Protein AF-A0A846U835-F1 (afdb_monomer_lite)

Radius of gyration: 24.05 Å; chains: 1; bounding box: 37×96×43 Å

Structure (mmCIF, N/CA/C/O backbone):
data_AF-A0A846U835-F1
#
_entry.id   AF-A0A846U835-F1
#
loop_
_atom_site.group_PDB
_atom_site.id
_atom_site.type_symbol
_atom_site.label_atom_id
_atom_site.label_alt_id
_atom_site.label_comp_id
_atom_site.label_asym_id
_atom_site.label_entity_id
_atom_site.label_seq_id
_atom_site.pdbx_PDB_ins_code
_atom_site.Cartn_x
_atom_site.Cartn_y
_atom_site.Cartn_z
_atom_site.occupancy
_atom_site.B_iso_or_equiv
_atom_site.auth_seq_id
_atom_site.auth_comp_id
_atom_site.auth_asym_id
_atom_site.auth_atom_id
_atom_site.pdbx_PDB_model_num
ATOM 1 N N . MET A 1 1 ? 1.117 -81.702 12.973 1.00 43.59 1 MET A N 1
ATOM 2 C CA . MET A 1 1 ? 2.143 -81.018 12.160 1.00 43.59 1 MET A CA 1
ATOM 3 C C . MET A 1 1 ? 1.480 -79.841 11.452 1.00 43.59 1 MET A C 1
ATOM 5 O O . MET A 1 1 ? 0.833 -80.068 10.439 1.00 43.59 1 MET A O 1
ATOM 9 N N . PRO A 1 2 ? 1.512 -78.627 12.024 1.00 39.53 2 PRO A N 1
ATOM 10 C CA . PRO A 1 2 ? 0.993 -77.425 11.380 1.00 39.53 2 PRO A CA 1
ATOM 11 C C . PRO A 1 2 ? 2.133 -76.551 10.831 1.00 39.53 2 PRO A C 1
ATOM 13 O O . PRO A 1 2 ? 3.093 -76.255 11.539 1.00 39.53 2 PRO A O 1
ATOM 16 N N . HIS A 1 3 ? 2.007 -76.140 9.569 1.00 44.06 3 HIS A N 1
ATOM 17 C CA . HIS A 1 3 ? 2.859 -75.139 8.932 1.00 44.06 3 HIS A CA 1
ATOM 18 C C . HIS A 1 3 ? 2.292 -73.740 9.199 1.00 44.06 3 HIS A C 1
ATOM 20 O O . HIS A 1 3 ? 1.228 -73.388 8.696 1.00 44.06 3 HIS A O 1
ATOM 26 N N . THR A 1 4 ? 3.014 -72.936 9.972 1.00 48.88 4 THR A N 1
ATOM 27 C CA . THR A 1 4 ? 2.796 -71.492 10.127 1.00 48.88 4 THR A CA 1
ATOM 28 C C . THR A 1 4 ? 4.029 -70.780 9.598 1.00 48.88 4 THR A C 1
ATOM 30 O O . THR A 1 4 ? 5.098 -70.863 10.202 1.00 48.88 4 THR A O 1
ATOM 33 N N . THR A 1 5 ? 3.929 -70.088 8.460 1.00 51.56 5 THR A N 1
ATOM 34 C CA . THR A 1 5 ? 5.024 -69.218 8.004 1.00 51.56 5 THR A CA 1
ATOM 35 C C . THR A 1 5 ? 4.508 -68.055 7.150 1.00 51.56 5 THR A C 1
ATOM 37 O O . THR A 1 5 ? 4.042 -68.229 6.030 1.00 51.56 5 THR A O 1
ATOM 40 N N . THR A 1 6 ? 4.631 -66.864 7.749 1.00 50.88 6 THR A N 1
ATOM 41 C CA . THR A 1 6 ? 5.014 -65.569 7.150 1.00 50.88 6 THR A CA 1
ATOM 42 C C . THR A 1 6 ? 4.110 -64.912 6.105 1.00 50.88 6 THR A C 1
ATOM 44 O O . THR A 1 6 ? 4.299 -65.083 4.906 1.00 50.88 6 THR A O 1
ATOM 47 N N . LEU A 1 7 ? 3.252 -63.996 6.570 1.00 52.94 7 LEU A N 1
ATOM 48 C CA . LEU A 1 7 ? 2.637 -62.954 5.740 1.00 52.94 7 LEU A CA 1
ATOM 49 C C . LEU A 1 7 ? 2.687 -61.578 6.441 1.00 52.94 7 LEU A C 1
ATOM 51 O O . LEU A 1 7 ? 1.666 -60.939 6.630 1.00 52.94 7 LEU A O 1
ATOM 55 N N . ASN A 1 8 ? 3.869 -61.133 6.883 1.00 51.22 8 ASN A N 1
ATOM 56 C CA . ASN A 1 8 ? 4.047 -59.858 7.605 1.00 51.22 8 ASN A CA 1
ATOM 57 C C . ASN A 1 8 ? 5.248 -59.056 7.066 1.00 51.22 8 ASN A C 1
ATOM 59 O O . ASN A 1 8 ? 6.192 -58.778 7.799 1.00 51.22 8 ASN A O 1
ATOM 63 N N . ALA A 1 9 ? 5.256 -58.705 5.776 1.00 51.41 9 ALA A N 1
ATOM 64 C CA . ALA A 1 9 ? 6.361 -57.918 5.207 1.00 51.41 9 ALA A CA 1
ATOM 65 C C . ALA A 1 9 ? 5.964 -56.967 4.060 1.00 51.41 9 ALA A C 1
ATOM 67 O O . ALA A 1 9 ? 6.754 -56.758 3.148 1.00 51.41 9 ALA A O 1
ATOM 68 N N . LEU A 1 10 ? 4.755 -56.389 4.066 1.00 50.88 10 LEU A N 1
ATOM 69 C CA . LEU A 1 10 ? 4.295 -55.525 2.957 1.00 50.88 10 LEU A CA 1
ATOM 70 C C . LEU A 1 10 ? 3.502 -54.274 3.384 1.00 50.88 10 LEU A C 1
ATOM 72 O O . LEU A 1 10 ? 2.761 -53.711 2.587 1.00 50.88 10 LEU A O 1
ATOM 76 N N . LEU A 1 11 ? 3.666 -53.806 4.627 1.00 50.38 11 LEU A N 1
ATOM 77 C CA . LEU A 1 11 ? 2.899 -52.673 5.177 1.00 50.38 11 LEU A CA 1
ATOM 78 C C . LEU A 1 11 ? 3.767 -51.575 5.822 1.00 50.38 11 LEU A C 1
ATOM 80 O O . LEU A 1 11 ? 3.335 -50.913 6.758 1.00 50.38 11 LEU A O 1
ATOM 84 N N . ALA A 1 12 ? 4.996 -51.367 5.336 1.00 51.88 12 ALA A N 1
ATOM 85 C CA . ALA A 1 12 ? 5.923 -50.384 5.918 1.00 51.88 12 ALA A CA 1
ATOM 86 C C . ALA A 1 12 ? 6.506 -49.355 4.925 1.00 51.88 12 ALA A C 1
ATOM 88 O O . ALA A 1 12 ? 7.413 -48.616 5.290 1.00 51.88 12 ALA A O 1
ATOM 89 N N . THR A 1 13 ? 6.006 -49.268 3.687 1.00 52.91 13 THR A N 1
ATOM 90 C CA . THR A 1 13 ? 6.579 -48.379 2.648 1.00 52.91 13 THR A CA 1
ATOM 91 C C . THR A 1 13 ? 5.626 -47.315 2.090 1.00 52.91 13 THR A C 1
ATOM 93 O O . THR A 1 13 ? 6.017 -46.565 1.203 1.00 52.91 13 THR A O 1
ATOM 96 N N . LEU A 1 14 ? 4.405 -47.174 2.622 1.00 51.91 14 LEU A N 1
ATOM 97 C CA . LEU A 1 14 ? 3.397 -46.233 2.095 1.00 51.91 14 LEU A CA 1
ATOM 98 C C . LEU A 1 14 ? 3.199 -44.937 2.907 1.00 51.91 14 LEU A C 1
ATOM 100 O O . LEU A 1 14 ? 2.365 -44.121 2.530 1.00 51.91 14 LEU A O 1
ATOM 104 N N . LEU A 1 15 ? 3.977 -44.690 3.970 1.00 51.09 15 LEU A N 1
ATOM 105 C CA . LEU A 1 15 ? 3.872 -43.455 4.774 1.00 51.09 15 LEU A CA 1
ATOM 106 C C . LEU A 1 15 ? 4.861 -42.334 4.391 1.00 51.09 15 LEU A C 1
ATOM 108 O O . LEU A 1 15 ? 4.952 -41.334 5.095 1.00 51.09 15 LEU A O 1
ATOM 112 N N . ALA A 1 16 ? 5.560 -42.442 3.259 1.00 54.19 16 ALA A N 1
ATOM 113 C CA . ALA A 1 16 ? 6.413 -41.364 2.739 1.00 54.19 16 ALA A CA 1
ATOM 114 C C . ALA A 1 16 ? 5.682 -40.439 1.740 1.00 54.19 16 ALA A C 1
ATOM 116 O O . ALA A 1 16 ? 6.316 -39.793 0.906 1.00 54.19 16 ALA A O 1
ATOM 117 N N . ALA A 1 17 ? 4.348 -40.369 1.806 1.00 52.19 17 ALA A N 1
ATOM 118 C CA . ALA A 1 17 ? 3.554 -39.435 1.016 1.00 52.19 17 ALA A CA 1
ATOM 119 C C . ALA A 1 17 ? 3.711 -38.006 1.568 1.00 52.19 17 ALA A C 1
ATOM 121 O O . ALA A 1 17 ? 2.906 -37.520 2.355 1.00 52.19 17 ALA A O 1
ATOM 122 N N . SER A 1 18 ? 4.793 -37.355 1.136 1.00 51.88 18 SER A N 1
ATOM 123 C CA . SER A 1 18 ? 4.843 -35.929 0.801 1.00 51.88 18 SER A CA 1
ATOM 124 C C . SER A 1 18 ? 4.156 -34.979 1.787 1.00 51.88 18 SER A C 1
ATOM 126 O O . SER A 1 18 ? 3.131 -34.370 1.479 1.00 51.88 18 SER A O 1
ATOM 128 N N . ALA A 1 19 ? 4.812 -34.729 2.921 1.00 50.16 19 ALA A N 1
ATOM 129 C CA . ALA A 1 19 ? 4.745 -33.419 3.556 1.00 50.16 19 ALA A CA 1
ATOM 130 C C . ALA A 1 19 ? 5.484 -32.416 2.653 1.00 50.16 19 ALA A C 1
ATOM 132 O O . ALA A 1 19 ? 6.615 -32.018 2.923 1.00 50.16 19 ALA A O 1
ATOM 133 N N . ALA A 1 20 ? 4.864 -32.047 1.530 1.00 51.66 20 ALA A N 1
ATOM 134 C CA . ALA A 1 20 ? 5.220 -30.819 0.847 1.00 51.66 20 ALA A CA 1
ATOM 135 C C . ALA A 1 20 ? 4.809 -29.696 1.798 1.00 51.66 20 ALA A C 1
ATOM 137 O O . ALA A 1 20 ? 3.647 -29.296 1.849 1.00 51.66 20 ALA A O 1
ATOM 138 N N . THR A 1 21 ? 5.754 -29.227 2.609 1.00 45.00 21 THR A N 1
ATOM 139 C CA . THR A 1 21 ? 5.686 -27.889 3.174 1.00 45.00 21 THR A CA 1
ATOM 140 C C . THR A 1 21 ? 5.511 -26.961 1.984 1.00 45.00 21 THR A C 1
ATOM 142 O O . THR A 1 21 ? 6.467 -26.664 1.271 1.00 45.00 21 THR A O 1
ATOM 145 N N . ALA A 1 22 ? 4.265 -26.566 1.712 1.00 49.06 22 ALA A N 1
ATOM 146 C CA . ALA A 1 22 ? 3.980 -25.430 0.865 1.00 49.06 22 ALA A CA 1
ATOM 147 C C . ALA A 1 22 ? 4.725 -24.272 1.520 1.00 49.06 22 ALA A C 1
ATOM 149 O O . ALA A 1 22 ? 4.278 -23.735 2.534 1.00 49.06 22 ALA A O 1
ATOM 150 N N . ALA A 1 23 ? 5.933 -23.989 1.027 1.00 50.91 23 ALA A N 1
ATOM 151 C CA . ALA A 1 23 ? 6.688 -22.831 1.444 1.00 50.91 23 ALA A CA 1
ATOM 152 C C . ALA A 1 23 ? 5.732 -21.663 1.242 1.00 50.91 23 ALA A C 1
ATOM 154 O O . ALA A 1 23 ? 5.289 -21.424 0.117 1.00 50.91 23 ALA A O 1
ATOM 155 N N . ALA A 1 24 ? 5.312 -21.039 2.345 1.00 57.72 24 ALA A N 1
ATOM 156 C CA . ALA A 1 24 ? 4.434 -19.889 2.281 1.00 57.72 24 ALA A CA 1
ATOM 157 C C . ALA A 1 24 ? 5.102 -18.908 1.321 1.00 57.72 24 ALA A C 1
ATOM 159 O O . ALA A 1 24 ? 6.236 -18.490 1.567 1.00 57.72 24 ALA A O 1
ATOM 160 N N . ALA A 1 25 ? 4.453 -18.656 0.181 1.00 66.81 25 ALA A N 1
ATOM 161 C CA . ALA A 1 25 ? 5.027 -17.819 -0.854 1.00 66.81 25 ALA A CA 1
ATOM 162 C C . ALA A 1 25 ? 5.424 -16.490 -0.209 1.00 66.81 25 ALA A C 1
ATOM 164 O O . ALA A 1 25 ? 4.628 -15.891 0.521 1.00 66.81 25 ALA A O 1
ATOM 165 N N . THR A 1 26 ? 6.674 -16.074 -0.413 1.00 80.94 26 THR A N 1
ATOM 166 C CA . THR A 1 26 ? 7.135 -14.781 0.083 1.00 80.94 26 THR A CA 1
ATOM 167 C C . THR A 1 26 ? 6.215 -13.706 -0.488 1.00 80.94 26 THR A C 1
ATOM 169 O O . THR A 1 26 ? 6.003 -13.706 -1.703 1.00 80.94 26 THR A O 1
ATOM 172 N N . PRO A 1 27 ? 5.653 -12.819 0.351 1.00 89.19 27 PRO A N 1
ATOM 173 C CA . PRO A 1 27 ? 4.803 -11.760 -0.152 1.00 89.19 27 PRO A CA 1
ATOM 174 C C . PRO A 1 27 ? 5.525 -10.880 -1.166 1.00 89.19 27 PRO A C 1
ATOM 176 O O . PRO A 1 27 ? 6.698 -10.544 -0.981 1.00 89.19 27 PRO A O 1
ATOM 179 N N . THR A 1 28 ? 4.806 -10.462 -2.196 1.00 93.25 28 THR A N 1
ATOM 180 C CA . THR A 1 28 ? 5.262 -9.487 -3.170 1.00 93.25 28 THR A CA 1
ATOM 181 C C . THR A 1 28 ? 5.481 -8.131 -2.496 1.00 93.25 28 THR A C 1
ATOM 183 O O . THR A 1 28 ? 4.823 -7.751 -1.509 1.00 93.25 28 THR A O 1
ATOM 186 N N . ALA A 1 29 ? 6.442 -7.373 -3.020 1.00 95.00 29 ALA A N 1
ATOM 187 C CA . ALA A 1 29 ? 6.728 -6.026 -2.556 1.00 95.00 29 ALA A CA 1
ATOM 188 C C . ALA A 1 29 ? 5.528 -5.104 -2.806 1.00 95.00 29 ALA A C 1
ATOM 190 O O . ALA A 1 29 ? 5.219 -4.267 -1.954 1.00 95.00 29 ALA A O 1
ATOM 191 N N . SER A 1 30 ? 4.810 -5.292 -3.917 1.00 94.88 30 SER A N 1
ATOM 192 C CA . SER A 1 30 ? 3.573 -4.569 -4.221 1.00 94.88 30 SER A CA 1
ATOM 193 C C . SER A 1 30 ? 2.475 -4.824 -3.188 1.00 94.88 30 SER A C 1
ATOM 195 O O . SER A 1 30 ? 1.961 -3.863 -2.616 1.00 94.88 30 SER A O 1
ATOM 197 N N . ALA A 1 31 ? 2.159 -6.082 -2.858 1.00 95.69 31 ALA A N 1
ATOM 198 C CA . ALA A 1 31 ? 1.146 -6.388 -1.846 1.00 95.69 31 ALA A CA 1
ATOM 199 C C . ALA A 1 31 ? 1.531 -5.819 -0.471 1.00 95.69 31 ALA A C 1
ATOM 201 O O . ALA A 1 31 ? 0.694 -5.258 0.240 1.00 95.69 31 ALA A O 1
ATOM 202 N N . THR A 1 32 ? 2.817 -5.894 -0.119 1.00 95.94 32 THR A N 1
ATOM 203 C CA . THR A 1 32 ? 3.350 -5.316 1.121 1.00 95.94 32 THR A CA 1
ATOM 204 C C . THR A 1 32 ? 3.223 -3.792 1.155 1.00 95.94 32 THR A C 1
ATOM 206 O O . THR A 1 32 ? 2.822 -3.231 2.178 1.00 95.94 32 THR A O 1
ATOM 209 N N . LEU A 1 33 ? 3.541 -3.110 0.052 1.00 95.12 33 LEU A N 1
ATOM 210 C CA . LEU A 1 33 ? 3.392 -1.662 -0.084 1.00 95.12 33 LEU A CA 1
ATOM 211 C C . LEU A 1 33 ? 1.927 -1.241 0.083 1.00 95.12 33 LEU A C 1
ATOM 213 O O . LEU A 1 33 ? 1.627 -0.381 0.911 1.00 95.12 33 LEU A O 1
ATOM 217 N N . LEU A 1 34 ? 1.018 -1.879 -0.655 1.00 94.50 34 LEU A N 1
ATOM 218 C CA . LEU A 1 34 ? -0.411 -1.564 -0.638 1.00 94.50 34 LEU A CA 1
ATOM 219 C C . LEU A 1 34 ? -1.033 -1.794 0.746 1.00 94.50 34 LEU A C 1
ATOM 221 O O . LEU A 1 34 ? -1.768 -0.940 1.253 1.00 94.50 34 LEU A O 1
ATOM 225 N N . ALA A 1 35 ? -0.670 -2.899 1.403 1.00 95.94 35 ALA A N 1
ATOM 226 C CA . ALA A 1 35 ? -1.077 -3.199 2.771 1.00 95.94 35 ALA A CA 1
ATOM 227 C C . ALA A 1 35 ? -0.605 -2.127 3.766 1.00 95.94 35 ALA A C 1
ATOM 229 O O . ALA A 1 35 ? -1.384 -1.678 4.608 1.00 95.94 35 ALA A O 1
ATOM 230 N N . ARG A 1 36 ? 0.657 -1.684 3.656 1.00 95.12 36 ARG A N 1
ATOM 231 C CA . ARG A 1 36 ? 1.224 -0.623 4.506 1.00 95.12 36 ARG A CA 1
ATOM 232 C C . ARG A 1 36 ? 0.492 0.699 4.317 1.00 95.12 36 ARG A C 1
ATOM 234 O O . ARG A 1 36 ? 0.033 1.274 5.300 1.00 95.12 36 ARG A O 1
ATOM 241 N N . SER A 1 37 ? 0.356 1.165 3.077 1.00 92.19 37 SER A N 1
ATOM 242 C CA . SER A 1 37 ? -0.310 2.437 2.776 1.00 92.19 37 SER A CA 1
ATOM 243 C C . SER A 1 37 ? -1.779 2.434 3.205 1.00 92.19 37 SER A C 1
ATOM 245 O O . SER A 1 37 ? -2.256 3.417 3.769 1.00 92.19 37 SER A O 1
ATOM 247 N N . THR A 1 38 ? -2.484 1.318 3.004 1.00 93.56 38 THR A N 1
ATOM 248 C CA . THR A 1 38 ? -3.883 1.173 3.435 1.00 93.56 38 THR A CA 1
ATOM 249 C C . THR A 1 38 ? -4.010 1.219 4.953 1.00 93.56 38 THR A C 1
ATOM 251 O O . THR A 1 38 ? -4.869 1.929 5.476 1.00 93.56 38 THR A O 1
ATOM 254 N N . LEU A 1 39 ? -3.140 0.506 5.677 1.00 95.62 39 LEU A N 1
ATOM 255 C CA . LEU A 1 39 ? -3.183 0.497 7.135 1.00 95.62 39 LEU A CA 1
ATOM 256 C C . LEU A 1 39 ? -2.912 1.883 7.730 1.00 95.62 39 LEU A C 1
ATOM 258 O O . LEU A 1 39 ? -3.597 2.263 8.673 1.00 95.62 39 LEU A O 1
ATOM 262 N N . VAL A 1 40 ? -1.982 2.654 7.154 1.00 94.44 40 VAL A N 1
ATOM 263 C CA . VAL A 1 40 ? -1.732 4.042 7.578 1.00 94.44 40 VAL A CA 1
ATOM 264 C C . VAL A 1 40 ? -3.008 4.882 7.475 1.00 94.44 40 VAL A C 1
ATOM 266 O O . VAL A 1 40 ? -3.370 5.556 8.438 1.00 94.44 40 VAL A O 1
ATOM 269 N N . GLY A 1 41 ? -3.738 4.793 6.358 1.00 92.25 41 GLY A N 1
ATOM 270 C CA . GLY A 1 41 ? -5.008 5.509 6.193 1.00 92.25 41 GLY A CA 1
ATOM 271 C C . GLY A 1 41 ? -6.070 5.099 7.222 1.00 92.25 41 GLY A C 1
ATOM 272 O O . GLY A 1 41 ? -6.760 5.946 7.783 1.00 92.25 41 GLY A O 1
ATOM 273 N N . VAL A 1 42 ? -6.165 3.805 7.534 1.00 94.75 42 VAL A N 1
ATOM 274 C CA . VAL A 1 42 ? -7.099 3.281 8.548 1.00 94.75 42 VAL A CA 1
ATOM 275 C C . VAL A 1 42 ? -6.720 3.757 9.949 1.00 94.75 42 VAL A C 1
ATOM 277 O O . VAL A 1 42 ? -7.578 4.200 10.712 1.00 94.75 42 VAL A O 1
ATOM 280 N N . GLN A 1 43 ? -5.434 3.706 10.288 1.00 95.50 43 GLN A N 1
ATOM 281 C CA . GLN A 1 43 ? -4.921 4.183 11.568 1.00 95.50 43 GLN A CA 1
ATOM 282 C C . GLN A 1 43 ? -5.172 5.681 11.746 1.00 95.50 43 GLN A C 1
ATOM 284 O O . GLN A 1 43 ? -5.547 6.097 12.842 1.00 95.50 43 GLN A O 1
ATOM 289 N N . ALA A 1 44 ? -5.044 6.466 10.678 1.00 94.25 44 ALA A N 1
ATOM 290 C CA . ALA A 1 44 ? -5.384 7.883 10.664 1.00 94.25 44 ALA A CA 1
ATOM 291 C C . ALA A 1 44 ? -6.870 8.131 10.927 1.00 94.25 44 ALA A C 1
ATOM 293 O O . ALA A 1 44 ? -7.215 8.850 11.865 1.00 94.25 44 ALA A O 1
ATOM 294 N N . ALA A 1 45 ? -7.742 7.461 10.169 1.00 92.88 45 ALA A N 1
ATOM 295 C CA . ALA A 1 45 ? -9.187 7.570 10.335 1.00 92.88 45 ALA A CA 1
ATOM 296 C C . ALA A 1 45 ? -9.627 7.189 11.759 1.00 92.88 45 ALA A C 1
ATOM 298 O O . ALA A 1 45 ? -10.514 7.820 12.331 1.00 92.88 45 ALA A O 1
ATOM 299 N N . MET A 1 46 ? -8.987 6.189 12.375 1.00 95.19 46 MET A N 1
ATOM 300 C CA . MET A 1 46 ? -9.303 5.798 13.752 1.00 95.19 46 MET A CA 1
ATOM 301 C C . MET A 1 46 ? -8.771 6.783 14.798 1.00 95.19 46 MET A C 1
ATOM 303 O O . MET A 1 46 ? -9.418 6.968 15.829 1.00 95.19 46 MET A O 1
ATOM 307 N N . ARG A 1 47 ? -7.649 7.474 14.552 1.00 93.94 47 ARG A N 1
ATOM 308 C CA . ARG A 1 47 ? -7.226 8.596 15.412 1.00 93.94 47 ARG A CA 1
ATOM 309 C C . ARG A 1 47 ? -8.228 9.742 15.357 1.00 93.94 47 ARG A C 1
ATOM 311 O O . ARG A 1 47 ? -8.577 10.283 16.403 1.00 93.94 47 ARG A O 1
ATOM 318 N N . GLU A 1 48 ? -8.733 10.069 14.171 1.00 92.75 48 GLU A N 1
ATOM 319 C CA . GLU A 1 48 ? -9.783 11.077 14.011 1.00 92.75 48 GLU A CA 1
ATOM 320 C C . GLU A 1 48 ? -11.084 10.649 14.709 1.00 92.75 48 GLU A C 1
ATOM 322 O O . GLU A 1 48 ? -11.650 11.409 15.495 1.00 92.75 48 GLU A O 1
ATOM 327 N N . ALA A 1 49 ? -11.519 9.399 14.517 1.00 93.75 49 ALA A N 1
ATOM 328 C CA . ALA A 1 49 ? -12.675 8.842 15.218 1.00 93.75 49 ALA A CA 1
ATOM 329 C C . ALA A 1 49 ? -12.503 8.914 16.744 1.00 93.75 49 ALA A C 1
ATOM 331 O O . ALA A 1 49 ? -13.441 9.273 17.459 1.00 93.75 49 ALA A O 1
ATOM 332 N N . ARG A 1 50 ? -11.294 8.640 17.253 1.00 94.69 50 ARG A N 1
ATOM 333 C CA . ARG A 1 50 ? -10.963 8.787 18.674 1.00 94.69 50 ARG A CA 1
ATOM 334 C C . ARG A 1 50 ? -11.028 10.242 19.131 1.00 94.69 50 ARG A C 1
ATOM 336 O O . ARG A 1 50 ? -11.581 10.487 20.203 1.00 94.69 50 ARG A O 1
ATOM 343 N N . ALA A 1 51 ? -10.487 11.185 18.361 1.00 93.88 51 ALA A N 1
ATOM 344 C CA . ALA A 1 51 ? -10.551 12.615 18.670 1.00 93.88 51 ALA A CA 1
ATOM 345 C C . ALA A 1 51 ? -12.005 13.117 18.729 1.00 93.88 51 ALA A C 1
ATOM 347 O O . ALA A 1 51 ? -12.349 13.921 19.591 1.00 93.88 51 ALA A O 1
ATOM 348 N N . GLY A 1 52 ? -12.877 12.562 17.883 1.00 94.94 52 GLY A N 1
ATOM 349 C CA . GLY A 1 52 ? -14.323 12.785 17.910 1.00 94.94 52 GLY A CA 1
ATOM 350 C C . GLY A 1 52 ? -15.102 11.948 18.934 1.00 94.94 52 GLY A C 1
ATOM 351 O O . GLY A 1 52 ? -16.327 11.932 18.867 1.00 94.94 52 GLY A O 1
ATOM 352 N N . ASN A 1 53 ? -14.433 11.227 19.845 1.00 95.06 53 ASN A N 1
ATOM 353 C CA . ASN A 1 53 ? -15.038 10.324 20.840 1.00 95.06 53 ASN A CA 1
ATOM 354 C C . ASN A 1 53 ? -15.976 9.239 20.261 1.00 95.06 53 ASN A C 1
ATOM 356 O O . ASN A 1 53 ? -16.837 8.730 20.974 1.00 95.06 53 ASN A O 1
ATOM 360 N N . LYS A 1 54 ? -15.802 8.856 18.989 1.00 96.12 54 LYS A N 1
ATOM 361 C CA . LYS A 1 54 ? -16.585 7.790 18.333 1.00 96.12 54 LYS A CA 1
ATOM 362 C C . LYS A 1 54 ? -16.114 6.387 18.716 1.00 96.12 54 LYS A C 1
ATOM 364 O O . LYS A 1 54 ? -16.876 5.437 18.623 1.00 96.12 54 LYS A O 1
ATOM 369 N N . ILE A 1 55 ? -14.863 6.257 19.158 1.00 96.25 55 ILE A N 1
ATOM 370 C CA . ILE A 1 55 ? -14.288 4.999 19.648 1.00 96.25 55 ILE A CA 1
ATOM 371 C C . ILE A 1 55 ? -13.543 5.218 20.969 1.00 96.25 55 ILE A C 1
ATOM 373 O O . ILE A 1 55 ? -13.021 6.306 21.236 1.00 96.25 55 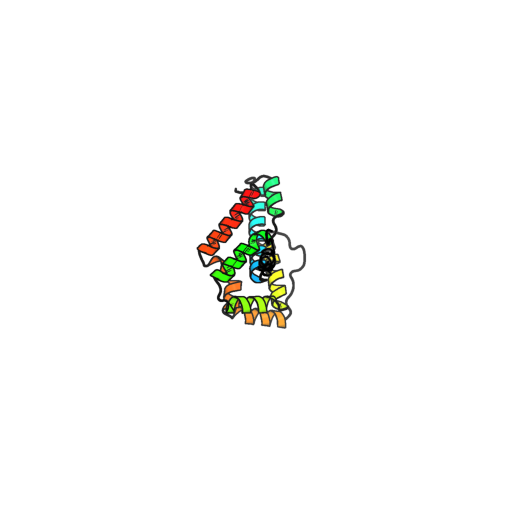ILE A O 1
ATOM 377 N N . GLY A 1 56 ? -13.473 4.167 21.791 1.00 95.75 56 GLY A N 1
ATOM 378 C CA . GLY A 1 56 ? -12.740 4.172 23.059 1.00 95.75 56 GLY A CA 1
ATOM 379 C C . GLY A 1 56 ? -11.214 4.191 22.889 1.00 95.75 56 GLY A C 1
ATOM 380 O O . GLY A 1 56 ? -10.683 3.904 21.816 1.00 95.75 56 GLY A O 1
ATOM 381 N N . VAL A 1 57 ? -10.493 4.504 23.971 1.00 95.75 57 VAL A N 1
ATOM 382 C CA . VAL A 1 57 ? -9.014 4.526 23.993 1.00 95.75 57 VAL A CA 1
ATOM 383 C C . VAL A 1 57 ? -8.427 3.148 23.686 1.00 95.75 57 VAL A C 1
ATOM 385 O O . VAL A 1 57 ? -7.504 3.054 22.878 1.00 95.75 57 VAL A O 1
ATOM 388 N N . ASP A 1 58 ? -8.984 2.086 24.269 1.00 96.56 58 ASP A N 1
ATOM 389 C CA . ASP A 1 58 ? -8.505 0.714 24.058 1.00 96.56 58 ASP A CA 1
ATOM 390 C C . ASP A 1 58 ? -8.666 0.282 22.596 1.00 96.56 58 ASP A C 1
ATOM 392 O O . ASP A 1 58 ? -7.755 -0.301 22.008 1.00 96.56 58 ASP A O 1
ATOM 396 N N . ALA A 1 59 ? -9.793 0.650 21.979 1.00 96.19 59 ALA A N 1
ATOM 397 C CA . ALA A 1 59 ? -10.064 0.379 20.573 1.00 96.19 59 ALA A CA 1
ATOM 398 C C . ALA A 1 59 ? -9.085 1.124 19.655 1.00 96.19 59 ALA A C 1
ATOM 400 O O . ALA A 1 59 ? -8.477 0.523 18.769 1.00 96.19 59 ALA A O 1
ATOM 401 N N . ALA A 1 60 ? -8.864 2.417 19.913 1.00 95.50 60 ALA A N 1
ATOM 402 C CA . ALA A 1 60 ? -7.887 3.210 19.174 1.00 95.50 60 ALA A CA 1
ATOM 403 C C . ALA A 1 60 ? -6.469 2.630 19.313 1.00 95.50 60 ALA A C 1
ATOM 405 O O . ALA A 1 60 ? -5.768 2.477 18.313 1.00 95.50 60 ALA A O 1
ATOM 406 N N . THR A 1 61 ? -6.073 2.248 20.531 1.00 97.00 61 THR A N 1
ATOM 407 C CA . THR A 1 61 ? -4.759 1.659 20.833 1.00 97.00 61 THR A CA 1
ATOM 408 C C . THR A 1 61 ? -4.564 0.333 20.102 1.00 97.00 61 THR A C 1
ATOM 410 O O . THR A 1 61 ? -3.528 0.132 19.470 1.00 97.00 61 THR A O 1
ATOM 413 N N . CYS A 1 62 ? -5.576 -0.539 20.107 1.00 97.94 62 CYS A N 1
ATOM 414 C CA . CYS A 1 62 ? -5.552 -1.791 19.354 1.00 97.94 62 CYS A CA 1
ATOM 415 C C . CYS A 1 62 ? -5.334 -1.550 17.854 1.00 97.94 62 CYS A C 1
ATOM 417 O O . CYS A 1 62 ? -4.463 -2.178 17.254 1.00 97.94 62 CYS A O 1
ATOM 419 N N . VAL A 1 63 ? -6.055 -0.595 17.250 1.00 97.31 63 VAL A N 1
ATOM 420 C CA . VAL A 1 63 ? -5.893 -0.293 15.818 1.00 97.31 63 VAL A CA 1
ATOM 421 C C . VAL A 1 63 ? -4.499 0.250 15.501 1.00 97.31 63 VAL A C 1
ATOM 423 O O . VAL A 1 63 ? -3.908 -0.132 14.489 1.00 97.31 63 VAL A O 1
ATOM 426 N N . GLN A 1 64 ? -3.934 1.106 16.358 1.00 96.31 64 GLN A N 1
ATOM 427 C CA . GLN A 1 64 ? -2.564 1.596 16.154 1.00 96.31 64 GLN A CA 1
ATOM 428 C C . GLN A 1 64 ? -1.515 0.473 16.259 1.00 96.31 64 GLN A C 1
ATOM 430 O O . GLN A 1 64 ? -0.451 0.582 15.655 1.00 96.31 64 GLN A O 1
ATOM 435 N N . ALA A 1 65 ? -1.810 -0.617 16.975 1.00 97.50 65 ALA A N 1
ATOM 436 C CA . ALA A 1 65 ? -0.919 -1.771 17.099 1.00 97.50 65 ALA A CA 1
ATOM 437 C C . ALA A 1 65 ? -1.015 -2.770 15.928 1.00 97.50 65 ALA A C 1
ATOM 439 O O . ALA A 1 65 ? -0.149 -3.644 15.800 1.00 97.50 65 ALA A O 1
ATOM 440 N N . LEU A 1 66 ? -2.039 -2.656 15.069 1.00 97.50 66 LEU A N 1
ATOM 441 C CA . LEU A 1 66 ? -2.184 -3.515 13.893 1.00 97.50 66 LEU A CA 1
ATOM 442 C C . LEU A 1 66 ? -0.936 -3.445 13.006 1.00 97.50 66 LEU A C 1
ATOM 444 O O . LEU A 1 66 ? -0.308 -2.398 12.850 1.00 97.50 66 LEU A O 1
ATOM 448 N N . GLN A 1 67 ? -0.595 -4.584 12.406 1.00 96.81 67 GLN A N 1
ATOM 449 C CA . GLN A 1 67 ? 0.567 -4.723 11.535 1.00 96.81 67 GLN A CA 1
ATOM 450 C C . GLN A 1 67 ? 0.135 -4.893 10.075 1.00 96.81 67 GLN A C 1
ATOM 452 O O . GLN A 1 67 ? -0.823 -5.626 9.812 1.00 96.81 67 GLN A O 1
ATOM 457 N N . PRO A 1 68 ? 0.870 -4.318 9.101 1.00 95.06 68 PRO A N 1
ATOM 458 C CA . PRO A 1 68 ? 0.543 -4.447 7.678 1.00 95.06 68 PRO A CA 1
ATOM 459 C C . PRO A 1 68 ? 0.426 -5.900 7.207 1.00 95.06 68 PRO A C 1
ATOM 461 O O . PRO A 1 68 ? -0.391 -6.204 6.343 1.00 95.06 68 PRO A O 1
ATOM 464 N N . ALA A 1 69 ? 1.194 -6.812 7.815 1.00 96.25 69 ALA A N 1
ATOM 465 C CA . ALA A 1 69 ? 1.162 -8.245 7.521 1.00 96.25 69 ALA A CA 1
ATOM 466 C C . ALA A 1 69 ? -0.248 -8.859 7.629 1.00 96.25 69 ALA A C 1
ATOM 468 O O . ALA A 1 69 ? -0.552 -9.813 6.919 1.00 96.25 69 ALA A O 1
ATOM 469 N N . ALA A 1 70 ? -1.136 -8.286 8.449 1.00 96.00 70 ALA A N 1
ATOM 470 C CA . ALA A 1 70 ? -2.519 -8.742 8.574 1.00 96.00 70 ALA A CA 1
ATOM 471 C C . ALA A 1 70 ? -3.379 -8.477 7.320 1.00 96.00 70 ALA A C 1
ATOM 473 O O . ALA A 1 70 ? -4.433 -9.103 7.169 1.00 96.00 70 ALA A O 1
ATOM 474 N N . LEU A 1 71 ? -2.942 -7.563 6.445 1.00 96.69 71 LEU A N 1
ATOM 475 C CA . LEU A 1 71 ? -3.598 -7.191 5.187 1.00 96.69 71 LEU A CA 1
ATOM 476 C C . LEU A 1 71 ? -2.890 -7.755 3.950 1.00 96.69 71 LEU A C 1
ATOM 478 O O . LEU A 1 71 ? -3.501 -7.850 2.890 1.00 96.69 71 LEU A O 1
ATOM 482 N N . VAL A 1 72 ? -1.626 -8.159 4.066 1.00 96.88 72 VAL A N 1
ATOM 483 C CA . VAL A 1 72 ? -0.835 -8.656 2.931 1.00 96.88 72 VAL A CA 1
ATOM 484 C C . VAL A 1 72 ? -1.545 -9.767 2.135 1.00 96.88 72 VAL A C 1
ATOM 486 O O . VAL A 1 72 ? -1.635 -9.621 0.919 1.00 96.88 72 VAL A O 1
ATOM 489 N N . PRO A 1 73 ? -2.142 -10.813 2.747 1.00 95.81 73 PRO A N 1
ATOM 490 C CA . PRO A 1 73 ? -2.792 -11.882 1.979 1.00 95.81 73 PRO A CA 1
ATOM 491 C C . PRO A 1 73 ? -3.972 -11.424 1.105 1.00 95.81 73 PRO A C 1
ATOM 493 O O . PRO A 1 73 ? -4.196 -11.970 0.022 1.00 95.81 73 PRO A O 1
ATOM 496 N N . VAL A 1 74 ? -4.735 -10.416 1.547 1.00 96.06 74 VAL A N 1
ATOM 497 C CA . VAL A 1 74 ? -5.852 -9.901 0.740 1.00 96.06 74 VAL A CA 1
ATOM 498 C C . VAL A 1 74 ? -5.347 -9.027 -0.408 1.00 96.06 74 VAL A C 1
ATOM 500 O O . VAL A 1 74 ? -5.902 -9.085 -1.503 1.00 96.06 74 VAL A O 1
ATOM 503 N N . PHE A 1 75 ? -4.245 -8.299 -0.204 1.00 96.00 75 PHE A N 1
ATOM 504 C CA . PHE A 1 75 ? -3.600 -7.537 -1.273 1.00 96.00 75 PHE A CA 1
ATOM 505 C C . PHE A 1 75 ? -2.868 -8.423 -2.282 1.00 96.00 75 PHE A C 1
ATOM 507 O O . PHE A 1 75 ? -2.923 -8.127 -3.465 1.00 96.00 75 PHE A O 1
ATOM 514 N N . GLU A 1 76 ? -2.277 -9.542 -1.864 1.00 95.00 76 GLU A N 1
ATOM 515 C CA . GLU A 1 76 ? -1.753 -10.575 -2.773 1.00 95.00 76 GLU A CA 1
ATOM 516 C C . GLU A 1 76 ? -2.812 -11.055 -3.763 1.00 95.00 76 GLU A C 1
ATOM 518 O O . GLU A 1 76 ? -2.569 -11.171 -4.964 1.00 95.00 76 GLU A O 1
ATOM 523 N N . THR A 1 77 ? -4.008 -11.324 -3.242 1.00 93.62 77 THR A N 1
ATOM 524 C CA . THR A 1 77 ? -5.141 -11.761 -4.057 1.00 93.62 77 THR A CA 1
ATOM 525 C C . THR A 1 77 ? -5.614 -10.625 -4.960 1.00 93.62 77 THR A C 1
ATOM 527 O O . THR A 1 77 ? -5.780 -10.828 -6.156 1.00 93.62 77 THR A O 1
ATOM 530 N N . ALA A 1 78 ? -5.761 -9.408 -4.423 1.00 93.50 78 ALA A N 1
ATOM 531 C CA . ALA A 1 78 ? -6.167 -8.243 -5.206 1.00 93.50 78 ALA A CA 1
ATOM 532 C C . ALA A 1 78 ? -5.192 -7.942 -6.353 1.00 93.50 78 ALA A C 1
ATOM 534 O O . ALA A 1 78 ? -5.629 -7.694 -7.471 1.00 93.50 78 ALA A O 1
ATOM 535 N N . VAL A 1 79 ? -3.885 -8.019 -6.111 1.00 93.25 79 VAL A N 1
ATOM 536 C CA . VAL A 1 79 ? -2.858 -7.843 -7.142 1.00 93.25 79 VAL A CA 1
ATOM 537 C C . VAL A 1 79 ? -3.034 -8.872 -8.261 1.00 93.25 79 VAL A C 1
ATOM 539 O O . VAL A 1 79 ? -3.133 -8.493 -9.425 1.00 93.25 79 VAL A O 1
ATOM 542 N N . LYS A 1 80 ? -3.167 -10.159 -7.922 1.00 91.50 80 LYS A N 1
ATOM 543 C CA . LYS A 1 80 ? -3.336 -11.244 -8.908 1.00 91.50 80 LYS A CA 1
ATOM 544 C C . LYS A 1 80 ? -4.664 -11.175 -9.666 1.00 91.50 80 LYS A C 1
ATOM 546 O O . LYS A 1 80 ? -4.724 -11.582 -10.821 1.00 91.50 80 LYS A O 1
ATOM 551 N N . ASP A 1 81 ? -5.710 -10.655 -9.029 1.00 91.62 81 ASP A N 1
ATOM 552 C CA . ASP A 1 81 ? -7.039 -10.515 -9.629 1.00 91.62 81 ASP A CA 1
ATOM 553 C C . ASP A 1 81 ? -7.151 -9.311 -10.579 1.00 91.62 81 ASP A C 1
ATOM 555 O O . ASP A 1 81 ? -8.018 -9.307 -11.456 1.00 91.62 81 ASP A O 1
ATOM 559 N N . ASN A 1 82 ? -6.335 -8.268 -10.385 1.00 91.25 82 ASN A N 1
ATOM 560 C CA . ASN A 1 82 ? -6.456 -7.005 -11.124 1.00 91.25 82 ASN A CA 1
ATOM 561 C C . ASN A 1 82 ? -5.332 -6.779 -12.133 1.00 91.25 82 ASN A C 1
ATOM 563 O O . ASN A 1 82 ? -5.534 -6.047 -13.103 1.00 91.25 82 ASN A O 1
ATOM 567 N N . TRP A 1 83 ? -4.153 -7.356 -11.910 1.00 93.12 83 TRP A N 1
ATOM 568 C CA . TRP A 1 83 ? -2.977 -7.116 -12.739 1.00 93.12 83 TRP A CA 1
ATOM 569 C C . TRP A 1 83 ? -2.616 -8.361 -13.534 1.00 93.12 83 TRP A C 1
ATOM 571 O O . TRP A 1 83 ? -2.773 -9.492 -13.075 1.00 93.12 83 TRP A O 1
ATOM 581 N N . SER A 1 84 ? -2.107 -8.153 -14.749 1.00 94.44 84 SER A N 1
ATOM 582 C CA . SER A 1 84 ? -1.535 -9.258 -15.510 1.00 94.44 84 SER A CA 1
ATOM 583 C C . SER A 1 84 ? -0.266 -9.764 -14.815 1.00 94.44 84 SER A C 1
ATOM 585 O O . SER A 1 84 ? 0.433 -8.988 -14.166 1.00 94.44 84 SER A O 1
ATOM 587 N N . ALA A 1 85 ? 0.080 -11.044 -14.985 1.00 94.94 85 ALA A N 1
ATOM 588 C CA . ALA A 1 85 ? 1.335 -11.581 -14.445 1.00 94.94 85 ALA A CA 1
ATOM 589 C C . ALA A 1 85 ? 2.559 -10.768 -14.918 1.00 94.94 85 ALA A C 1
ATOM 591 O O . ALA A 1 85 ? 3.451 -10.485 -14.129 1.00 94.94 85 ALA A O 1
ATOM 592 N N . ALA A 1 86 ? 2.543 -10.303 -16.173 1.00 96.38 86 ALA A N 1
ATOM 593 C CA . ALA A 1 86 ? 3.591 -9.447 -16.722 1.00 96.38 86 ALA A CA 1
ATOM 594 C C . ALA A 1 86 ? 3.677 -8.077 -16.023 1.00 96.38 86 ALA A C 1
ATOM 596 O O . ALA A 1 86 ? 4.777 -7.576 -15.798 1.00 96.38 86 ALA A O 1
ATOM 597 N N . ASP A 1 87 ? 2.539 -7.472 -15.662 1.00 95.50 87 ASP A N 1
ATOM 598 C CA . ASP A 1 87 ? 2.530 -6.218 -14.902 1.00 95.50 87 ASP A CA 1
ATOM 599 C C . ASP A 1 87 ? 3.026 -6.431 -13.472 1.00 95.50 87 ASP A C 1
ATOM 601 O O . ASP A 1 87 ? 3.801 -5.613 -12.979 1.00 95.50 87 ASP A O 1
ATOM 605 N N . VAL A 1 88 ? 2.624 -7.532 -12.824 1.00 95.06 88 VAL A N 1
ATOM 606 C CA . VAL A 1 88 ? 3.133 -7.910 -11.498 1.00 95.06 88 VAL A CA 1
ATOM 607 C C . VAL A 1 88 ? 4.653 -8.043 -11.550 1.00 95.06 88 VAL A C 1
ATOM 609 O O . VAL A 1 88 ? 5.339 -7.349 -10.805 1.00 95.06 88 VAL A O 1
ATOM 612 N N . ASP A 1 89 ? 5.192 -8.837 -12.475 1.00 96.69 89 ASP A N 1
ATOM 613 C CA . ASP A 1 89 ? 6.638 -9.040 -12.612 1.00 96.69 89 ASP A CA 1
ATOM 614 C C . ASP A 1 89 ? 7.384 -7.722 -12.883 1.00 96.69 89 ASP A C 1
ATOM 616 O O . ASP A 1 89 ? 8.433 -7.459 -12.292 1.00 96.69 89 ASP A O 1
ATOM 620 N N . ALA A 1 90 ? 6.832 -6.852 -13.736 1.00 97.62 90 ALA A N 1
ATOM 621 C CA . ALA A 1 90 ? 7.419 -5.547 -14.031 1.00 97.62 90 ALA A CA 1
ATOM 622 C C . ALA A 1 90 ? 7.396 -4.596 -12.820 1.00 97.62 90 ALA A C 1
ATOM 624 O O . ALA A 1 90 ? 8.355 -3.846 -12.610 1.00 97.62 90 ALA A O 1
ATOM 625 N N . ILE A 1 91 ? 6.326 -4.621 -12.017 1.00 97.31 91 ILE A N 1
ATOM 626 C CA . ILE A 1 91 ? 6.228 -3.863 -10.764 1.00 97.31 91 ILE A CA 1
ATOM 627 C C . ILE A 1 91 ? 7.257 -4.381 -9.766 1.00 97.31 91 ILE A C 1
ATOM 629 O O . ILE A 1 91 ? 8.028 -3.586 -9.235 1.00 97.31 91 ILE A O 1
ATOM 633 N N . GLU A 1 92 ? 7.323 -5.691 -9.540 1.00 97.44 92 GLU A N 1
ATOM 634 C CA . GLU A 1 92 ? 8.273 -6.289 -8.600 1.00 97.44 92 GLU A CA 1
ATOM 635 C C . GLU A 1 92 ? 9.725 -6.003 -9.007 1.00 97.44 92 GLU A C 1
ATOM 637 O O . GLU A 1 92 ? 10.535 -5.578 -8.178 1.00 97.44 92 GLU A O 1
ATOM 642 N N . ALA A 1 93 ? 10.040 -6.120 -10.301 1.00 97.88 93 ALA A N 1
ATOM 643 C CA . ALA A 1 93 ? 11.350 -5.765 -10.835 1.00 97.88 93 ALA A CA 1
ATOM 644 C C . ALA A 1 93 ? 11.685 -4.284 -10.597 1.00 97.88 93 ALA A C 1
ATOM 646 O O . ALA A 1 93 ? 12.804 -3.962 -10.190 1.00 97.88 93 ALA A O 1
ATOM 647 N N . PHE A 1 94 ? 10.726 -3.374 -10.800 1.00 98.19 94 PHE A N 1
ATOM 648 C CA . PHE A 1 94 ? 10.921 -1.958 -10.497 1.00 98.19 94 PHE A CA 1
ATOM 649 C C . PHE A 1 94 ? 11.130 -1.721 -8.999 1.00 98.19 94 PHE A C 1
ATOM 651 O O . PHE A 1 94 ? 12.087 -1.037 -8.630 1.00 98.19 94 PHE A O 1
ATOM 658 N N . LEU A 1 95 ? 10.286 -2.294 -8.137 1.00 97.12 95 LEU A N 1
ATOM 659 C CA . LEU A 1 95 ? 10.356 -2.144 -6.680 1.00 97.12 95 LEU A CA 1
ATOM 660 C C . LEU A 1 95 ? 11.672 -2.685 -6.096 1.00 97.12 95 LEU A C 1
ATOM 662 O O . LEU A 1 95 ? 12.138 -2.185 -5.071 1.00 97.12 95 LEU A O 1
ATOM 666 N N . ALA A 1 96 ? 12.324 -3.627 -6.781 1.00 97.38 96 ALA A N 1
ATOM 667 C CA . ALA A 1 96 ? 13.656 -4.119 -6.439 1.00 97.38 96 ALA A CA 1
ATOM 668 C C . ALA A 1 96 ? 14.810 -3.159 -6.812 1.00 97.38 96 ALA A C 1
ATOM 670 O O . ALA A 1 96 ? 15.940 -3.361 -6.361 1.00 97.38 96 ALA A O 1
ATOM 671 N N . THR A 1 97 ? 14.575 -2.101 -7.595 1.00 97.88 97 THR A N 1
ATOM 672 C CA . THR A 1 97 ? 15.597 -1.084 -7.924 1.00 97.88 97 THR A CA 1
ATOM 673 C C . THR A 1 97 ? 15.794 -0.070 -6.783 1.00 97.88 97 THR A C 1
ATOM 675 O O . THR A 1 97 ? 14.911 0.075 -5.936 1.00 97.88 97 THR A O 1
ATOM 678 N N . PRO A 1 98 ? 16.907 0.695 -6.741 1.00 97.75 98 PRO A N 1
ATOM 679 C CA . PRO A 1 98 ? 17.061 1.799 -5.785 1.00 97.75 98 PRO A CA 1
ATOM 680 C C . PRO A 1 98 ? 15.910 2.818 -5.838 1.00 97.75 98 PRO A C 1
ATOM 682 O O . PRO A 1 98 ? 15.361 3.183 -4.799 1.00 97.75 98 PRO A O 1
ATOM 685 N N . ALA A 1 99 ? 15.480 3.197 -7.048 1.00 97.50 99 ALA A N 1
ATOM 686 C CA . ALA A 1 99 ? 14.351 4.101 -7.255 1.00 97.50 99 ALA A CA 1
ATOM 687 C C . ALA A 1 99 ? 13.032 3.502 -6.742 1.00 97.50 99 ALA A C 1
ATOM 689 O O . ALA A 1 99 ? 12.261 4.189 -6.078 1.00 97.50 99 ALA A O 1
ATOM 690 N N . GLY A 1 100 ? 12.784 2.217 -7.006 1.00 96.94 100 GLY A N 1
ATOM 691 C CA . GLY A 1 100 ? 11.589 1.518 -6.536 1.00 96.94 100 GLY A CA 1
ATOM 692 C C . GLY A 1 100 ? 11.536 1.362 -5.018 1.00 96.94 100 GLY A C 1
ATOM 693 O O . GLY A 1 100 ? 10.494 1.614 -4.416 1.00 96.94 100 GLY A O 1
ATOM 694 N N . ARG A 1 101 ? 12.663 1.056 -4.366 1.00 96.38 101 ARG A N 1
ATOM 695 C CA . ARG A 1 101 ? 12.737 1.031 -2.896 1.00 96.38 101 ARG A CA 1
ATOM 696 C C . ARG A 1 101 ? 12.427 2.401 -2.295 1.00 96.38 101 ARG A C 1
ATOM 698 O O . ARG A 1 101 ? 11.539 2.492 -1.447 1.00 96.38 101 ARG A O 1
ATOM 705 N N . LYS A 1 102 ? 13.046 3.472 -2.807 1.00 96.00 102 LYS A N 1
ATOM 706 C CA . LYS A 1 102 ? 12.719 4.851 -2.399 1.00 96.00 102 LYS A CA 1
ATOM 707 C C . LYS A 1 102 ? 11.262 5.208 -2.678 1.00 96.00 102 LYS A C 1
ATOM 709 O O . LYS A 1 102 ? 10.642 5.880 -1.860 1.00 96.00 102 LYS A O 1
ATOM 714 N N . TYR A 1 103 ? 10.685 4.723 -3.777 1.00 95.12 103 TYR A N 1
ATOM 715 C CA . TYR A 1 103 ? 9.257 4.876 -4.049 1.00 95.12 103 TYR A CA 1
ATOM 716 C C . TYR A 1 103 ? 8.407 4.251 -2.941 1.00 95.12 103 TYR A C 1
ATOM 718 O O . TYR A 1 103 ? 7.513 4.920 -2.428 1.00 95.12 103 TYR A O 1
ATOM 726 N N . THR A 1 104 ? 8.716 3.026 -2.497 1.00 93.69 104 THR A N 1
ATOM 727 C CA . THR A 1 104 ? 7.976 2.399 -1.388 1.00 93.69 104 THR A CA 1
ATOM 728 C C . THR A 1 104 ? 8.075 3.194 -0.087 1.00 93.69 104 THR A C 1
ATOM 730 O O . THR A 1 104 ? 7.061 3.431 0.570 1.00 93.69 104 THR A O 1
ATOM 733 N N . GLU A 1 105 ? 9.277 3.654 0.269 1.00 92.81 105 GLU A N 1
ATOM 734 C CA . GLU A 1 105 ? 9.517 4.426 1.490 1.00 92.81 105 GLU A CA 1
ATOM 735 C C . GLU A 1 105 ? 8.768 5.759 1.444 1.00 92.81 105 GLU A C 1
ATOM 737 O O . GLU A 1 105 ? 8.008 6.085 2.360 1.00 92.81 105 GLU A O 1
ATOM 742 N N . ARG A 1 106 ? 8.910 6.497 0.337 1.00 93.19 106 ARG A N 1
ATOM 743 C CA . ARG A 1 106 ? 8.219 7.771 0.130 1.00 93.19 106 ARG A CA 1
ATOM 744 C C . ARG A 1 106 ? 6.706 7.609 0.118 1.00 93.19 106 ARG A C 1
ATOM 746 O O . ARG A 1 106 ? 6.038 8.456 0.693 1.00 93.19 106 ARG A O 1
ATOM 753 N N . SER A 1 107 ? 6.154 6.552 -0.478 1.00 91.12 107 SER A N 1
ATOM 754 C CA . SER A 1 107 ? 4.702 6.324 -0.495 1.00 91.12 107 SER A CA 1
ATOM 755 C C . SER A 1 107 ? 4.127 6.100 0.906 1.00 91.12 107 SER A C 1
ATOM 757 O O . SER A 1 107 ? 3.028 6.569 1.196 1.00 91.12 107 SER A O 1
ATOM 759 N N . VAL A 1 108 ? 4.860 5.432 1.802 1.00 88.94 108 VAL A N 1
ATOM 760 C CA . VAL A 1 108 ? 4.433 5.270 3.203 1.00 88.94 108 VAL A CA 1
ATOM 761 C C . VAL A 1 108 ? 4.558 6.585 3.972 1.00 88.94 108 VAL A C 1
ATOM 763 O O . VAL A 1 108 ? 3.638 6.946 4.703 1.00 88.94 108 VAL A O 1
ATOM 766 N N . VAL A 1 109 ? 5.658 7.325 3.793 1.00 91.00 109 VAL A N 1
ATO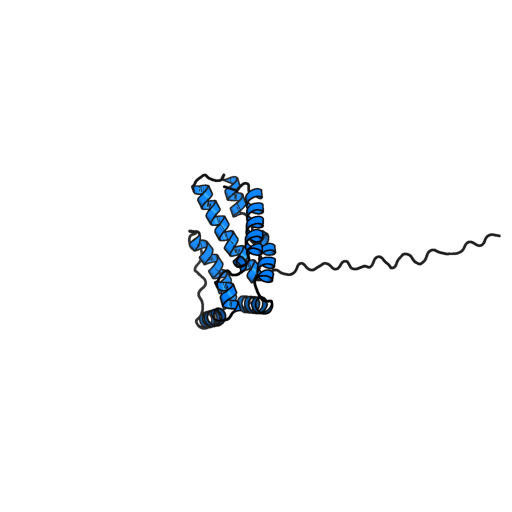M 767 C CA . VAL A 1 109 ? 5.834 8.648 4.419 1.00 91.00 109 VAL A CA 1
ATOM 768 C C . VAL A 1 109 ? 4.758 9.624 3.939 1.00 91.00 109 VAL A C 1
ATOM 770 O O . VAL A 1 109 ? 4.147 10.298 4.761 1.00 91.00 109 VAL A O 1
ATOM 773 N N . GLN A 1 110 ? 4.463 9.657 2.639 1.00 90.19 110 GLN A N 1
ATOM 774 C CA . GLN A 1 110 ? 3.403 10.494 2.081 1.00 90.19 110 GLN A CA 1
ATOM 775 C C . GLN A 1 110 ? 2.035 10.113 2.651 1.00 90.19 110 GLN A C 1
ATOM 777 O O . GLN A 1 110 ? 1.312 10.994 3.091 1.00 90.19 110 GLN A O 1
ATOM 782 N N . ALA A 1 111 ? 1.711 8.817 2.744 1.00 89.00 111 ALA A N 1
ATOM 783 C CA . ALA A 1 111 ? 0.456 8.378 3.356 1.00 89.00 111 ALA A CA 1
ATOM 784 C C . ALA A 1 111 ? 0.318 8.841 4.819 1.00 89.00 111 ALA A C 1
ATOM 786 O O . ALA A 1 111 ? -0.787 9.149 5.256 1.00 89.00 111 ALA A O 1
ATOM 787 N N . ARG A 1 112 ? 1.424 8.916 5.575 1.00 88.81 112 ARG A N 1
ATOM 788 C CA . ARG A 1 112 ? 1.437 9.456 6.947 1.00 88.81 112 ARG A CA 1
ATOM 789 C C . ARG A 1 112 ? 1.216 10.968 6.977 1.00 88.81 112 ARG A C 1
ATOM 791 O O . ARG A 1 112 ? 0.457 11.447 7.814 1.00 88.81 112 ARG A O 1
ATOM 798 N N . LEU A 1 113 ? 1.832 11.705 6.054 1.00 90.69 113 LEU A N 1
ATOM 799 C CA . LEU A 1 113 ? 1.614 13.148 5.908 1.00 90.69 113 LEU A CA 1
ATOM 800 C C . LEU A 1 113 ? 0.166 13.462 5.516 1.00 90.69 113 LEU A C 1
ATOM 802 O O . LEU A 1 113 ? -0.454 14.329 6.123 1.00 90.69 113 LEU A O 1
ATOM 806 N N . ASP A 1 114 ? -0.392 12.715 4.561 1.00 88.06 114 ASP A N 1
ATOM 807 C CA . ASP A 1 114 ? -1.798 12.827 4.149 1.00 88.06 114 ASP A CA 1
ATOM 808 C C . ASP A 1 114 ? -2.749 12.502 5.318 1.00 88.06 114 ASP A C 1
ATOM 810 O O . ASP A 1 114 ? -3.848 13.041 5.412 1.00 88.06 114 ASP A O 1
ATOM 814 N N . ALA A 1 115 ? -2.297 11.649 6.240 1.00 85.12 115 ALA A N 1
ATOM 815 C CA . ALA A 1 115 ? -2.951 11.307 7.499 1.00 85.12 115 ALA A CA 1
ATOM 816 C C . ALA A 1 115 ? -2.732 12.329 8.638 1.00 85.12 115 ALA A C 1
ATOM 818 O O . ALA A 1 115 ? -3.130 12.066 9.778 1.00 85.12 115 ALA A O 1
ATOM 819 N N . GLY A 1 116 ? -2.084 13.465 8.361 1.00 86.06 116 GLY A N 1
ATOM 820 C CA . GLY A 1 116 ? -1.824 14.533 9.327 1.00 86.06 116 GLY A CA 1
ATOM 821 C C . GLY A 1 116 ? -0.722 14.230 10.346 1.00 86.06 116 GLY A C 1
ATOM 822 O O . GLY A 1 116 ? -0.601 14.948 11.339 1.00 86.06 116 GLY A O 1
ATOM 823 N N . GLU A 1 117 ? 0.075 13.176 10.148 1.00 86.94 117 GLU A N 1
ATOM 824 C CA . GLU A 1 117 ? 1.232 12.909 11.006 1.00 86.94 117 GLU A CA 1
ATOM 825 C C . GLU A 1 117 ? 2.381 13.877 10.681 1.00 86.94 117 GLU A C 1
ATOM 827 O O . GLU A 1 117 ? 2.610 14.202 9.512 1.00 86.94 117 GLU A O 1
ATOM 832 N N . PRO A 1 118 ? 3.151 14.327 1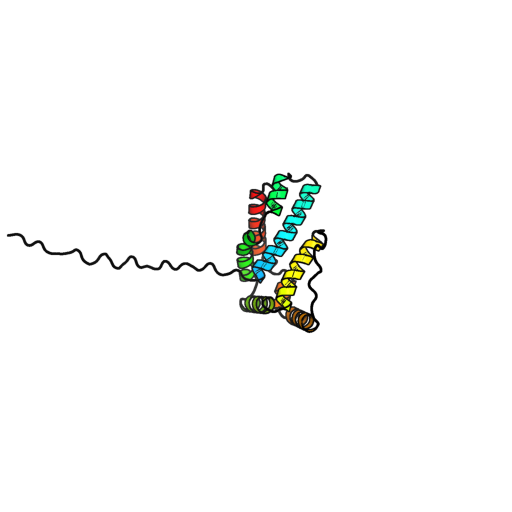1.687 1.00 86.31 118 PRO A N 1
ATOM 833 C CA . PRO A 1 118 ? 4.336 15.130 11.436 1.00 86.31 118 PRO A CA 1
ATOM 834 C C . PRO A 1 118 ? 5.422 14.300 10.742 1.00 86.31 118 PRO A C 1
ATOM 836 O O . PRO A 1 118 ? 5.594 13.106 11.004 1.00 86.31 118 PRO A O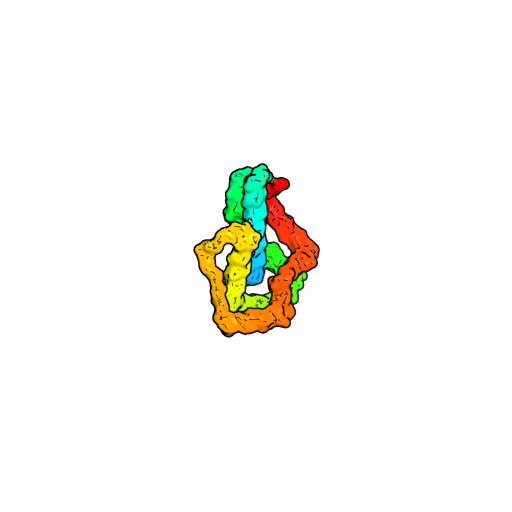 1
ATOM 839 N N . LEU A 1 119 ? 6.216 14.958 9.898 1.00 85.69 119 LEU A N 1
ATOM 840 C CA . LEU A 1 119 ? 7.400 14.348 9.306 1.00 85.69 119 LEU A CA 1
ATOM 841 C C . LEU A 1 119 ? 8.450 14.099 10.400 1.00 85.69 119 LEU A C 1
ATOM 843 O O . LEU A 1 119 ? 9.057 15.041 10.902 1.00 85.69 119 LEU A O 1
ATOM 847 N N . THR A 1 120 ? 8.669 12.839 10.778 1.00 80.94 120 THR A N 1
ATOM 848 C CA . THR A 1 120 ? 9.650 12.481 11.821 1.00 80.94 120 THR A CA 1
ATOM 849 C C . THR A 1 120 ? 11.073 12.311 11.287 1.00 80.94 120 THR A C 1
ATOM 851 O O . THR A 1 120 ? 12.029 12.452 12.044 1.00 80.94 120 THR A O 1
ATOM 854 N N . ALA A 1 121 ? 11.223 12.022 9.994 1.00 82.75 121 ALA A N 1
ATOM 855 C CA . ALA A 1 121 ? 12.503 11.890 9.304 1.00 82.75 121 ALA A CA 1
ATOM 856 C C . ALA A 1 121 ? 12.409 12.525 7.909 1.00 82.75 121 ALA A C 1
ATOM 858 O O . ALA A 1 121 ? 11.328 12.487 7.319 1.00 82.75 121 ALA A O 1
ATOM 859 N N . PRO A 1 122 ? 13.504 13.082 7.358 1.00 85.12 122 PRO A N 1
ATOM 860 C CA . PRO A 1 122 ? 13.499 13.659 6.019 1.00 85.12 122 PRO A CA 1
ATOM 861 C C . PRO A 1 122 ? 12.961 12.677 4.978 1.00 85.12 122 PRO A C 1
ATOM 863 O O . PRO A 1 122 ? 13.217 11.473 5.040 1.00 85.12 122 PRO A O 1
ATOM 866 N N . MET A 1 123 ? 12.219 13.199 4.006 1.00 87.06 123 MET A N 1
ATOM 867 C CA . MET A 1 123 ? 11.695 12.374 2.928 1.00 87.06 123 MET A CA 1
ATOM 868 C C . MET A 1 123 ? 12.856 11.871 2.050 1.00 87.06 123 MET A C 1
ATOM 870 O O . MET A 1 123 ? 13.657 12.697 1.617 1.00 87.06 123 MET A O 1
ATOM 874 N N . PRO A 1 124 ? 12.951 10.562 1.742 1.00 88.50 124 PRO A N 1
ATOM 875 C CA . PRO A 1 124 ? 14.058 10.024 0.950 1.00 88.50 124 PRO A CA 1
ATOM 876 C C . PRO A 1 124 ? 14.184 10.721 -0.404 1.00 88.50 124 PRO A C 1
ATOM 878 O O . PRO A 1 124 ? 13.252 10.669 -1.200 1.00 88.50 124 PRO A O 1
ATOM 881 N N . GLU A 1 125 ? 15.303 11.377 -0.692 1.00 93.19 125 GLU A N 1
ATOM 882 C CA . GLU A 1 125 ? 15.485 12.118 -1.945 1.00 93.19 125 GLU A CA 1
ATOM 883 C C . GLU A 1 125 ? 15.907 11.200 -3.097 1.00 93.19 125 GLU A C 1
ATOM 885 O O . GLU A 1 125 ? 16.685 10.260 -2.911 1.00 93.19 125 GLU A O 1
ATOM 890 N N . TYR A 1 126 ? 15.387 11.469 -4.297 1.00 95.69 126 TYR A N 1
ATOM 891 C CA . TYR A 1 126 ? 15.819 10.784 -5.514 1.00 95.69 126 TYR A CA 1
ATOM 892 C C . TYR A 1 126 ? 17.063 11.455 -6.091 1.00 95.69 126 TYR A C 1
ATOM 894 O O . TYR A 1 126 ? 17.126 12.681 -6.157 1.00 95.69 126 TYR A O 1
ATOM 902 N N . THR A 1 127 ? 18.006 10.658 -6.583 1.00 97.75 127 THR A N 1
ATOM 903 C CA . THR A 1 127 ? 19.013 11.145 -7.532 1.00 97.75 127 THR A CA 1
ATOM 904 C C . THR A 1 127 ? 18.365 11.417 -8.893 1.00 97.75 127 THR A C 1
ATOM 906 O O . THR A 1 127 ? 17.249 10.965 -9.166 1.00 97.75 127 THR A O 1
ATOM 909 N N . GLU A 1 128 ? 19.066 12.123 -9.781 1.00 97.69 128 GLU A N 1
ATOM 910 C CA . GLU A 1 128 ? 18.586 12.357 -11.151 1.00 97.69 128 GLU A CA 1
ATOM 911 C C . GLU A 1 128 ? 18.308 11.041 -11.896 1.00 97.69 128 GLU A C 1
ATOM 913 O O . GLU A 1 128 ? 17.253 10.889 -12.517 1.00 97.69 128 GLU A O 1
ATOM 918 N N . ASP A 1 129 ? 19.198 10.053 -11.760 1.00 97.75 129 ASP A N 1
ATOM 919 C CA . ASP A 1 129 ? 19.047 8.729 -12.373 1.00 97.75 129 ASP A CA 1
ATOM 920 C C . ASP A 1 129 ? 17.834 7.968 -11.835 1.00 97.75 129 ASP A C 1
ATOM 922 O O . ASP A 1 129 ? 17.086 7.343 -12.596 1.00 97.75 129 ASP A O 1
ATOM 926 N N . GLU A 1 130 ? 17.606 8.028 -10.523 1.00 97.88 130 GLU A N 1
ATOM 927 C CA . GLU A 1 130 ? 16.457 7.385 -9.891 1.00 97.88 130 GLU A CA 1
ATOM 928 C C . GLU A 1 130 ? 15.148 8.062 -10.296 1.00 97.88 130 GLU A C 1
ATOM 930 O O . GLU A 1 130 ? 14.163 7.379 -10.586 1.00 97.88 130 GLU A O 1
ATOM 935 N N . LEU A 1 131 ? 15.137 9.395 -10.374 1.00 97.31 131 LEU A N 1
ATOM 936 C CA . LEU A 1 131 ? 13.985 10.153 -10.844 1.00 97.31 131 LEU A CA 1
ATOM 937 C C . LEU A 1 131 ? 13.684 9.835 -12.313 1.00 97.31 131 LEU A C 1
ATOM 939 O O . LEU A 1 131 ? 12.525 9.638 -12.682 1.00 97.31 131 LEU A O 1
ATOM 943 N N . ALA A 1 132 ? 14.713 9.723 -13.155 1.00 97.56 132 ALA A N 1
ATOM 944 C CA . ALA A 1 132 ? 14.564 9.305 -14.543 1.00 97.56 132 ALA A CA 1
ATOM 945 C C . ALA A 1 132 ? 14.025 7.867 -14.646 1.00 97.56 132 ALA A C 1
ATOM 947 O O . ALA A 1 132 ? 13.131 7.608 -15.454 1.00 97.56 132 ALA A O 1
ATOM 948 N N . ALA A 1 133 ? 14.512 6.941 -13.813 1.00 97.56 133 ALA A N 1
ATOM 949 C CA . ALA A 1 133 ? 14.014 5.568 -13.750 1.00 97.56 133 ALA A CA 1
ATOM 950 C C . ALA A 1 133 ? 12.540 5.509 -13.327 1.00 97.56 133 ALA A C 1
ATOM 952 O O . ALA A 1 133 ? 11.739 4.867 -14.009 1.00 97.56 133 ALA A O 1
ATOM 953 N N . LEU A 1 134 ? 12.161 6.238 -12.273 1.00 96.56 134 LEU A N 1
ATOM 954 C CA . LEU A 1 134 ? 10.773 6.366 -11.832 1.00 96.56 134 LEU A CA 1
ATOM 955 C C . LEU A 1 134 ? 9.891 6.945 -12.946 1.00 96.56 134 LEU A C 1
ATOM 957 O O . LEU A 1 134 ? 8.833 6.399 -13.248 1.00 96.56 134 LEU A O 1
ATOM 961 N N . ASN A 1 135 ? 10.325 8.026 -13.594 1.00 96.50 135 ASN A N 1
ATOM 962 C CA . ASN A 1 135 ? 9.560 8.672 -14.659 1.00 96.50 135 ASN A CA 1
ATOM 963 C C . ASN A 1 135 ? 9.398 7.785 -15.899 1.00 96.50 135 ASN A C 1
ATOM 965 O O . ASN A 1 135 ? 8.355 7.845 -16.549 1.00 96.50 135 ASN A O 1
ATOM 969 N N . ARG A 1 136 ? 10.397 6.956 -16.233 1.00 97.19 136 ARG A N 1
ATOM 970 C CA . ARG A 1 136 ? 10.261 5.935 -17.283 1.00 97.19 136 ARG A CA 1
ATOM 971 C C . ARG A 1 136 ? 9.270 4.856 -16.868 1.00 97.19 136 ARG A C 1
ATOM 973 O O . ARG A 1 136 ? 8.363 4.556 -17.637 1.00 97.19 136 ARG A O 1
ATOM 980 N N . PHE A 1 137 ? 9.407 4.320 -15.656 1.00 97.44 137 PHE A N 1
ATOM 981 C CA . PHE A 1 137 ? 8.524 3.272 -15.152 1.00 97.44 137 PHE A CA 1
ATOM 982 C C . PHE A 1 137 ? 7.060 3.723 -15.121 1.00 97.44 137 PHE A C 1
ATOM 984 O O . PHE A 1 137 ? 6.197 3.023 -15.629 1.00 97.44 137 PHE A O 1
ATOM 991 N N . ARG A 1 138 ? 6.773 4.937 -14.641 1.00 95.50 138 ARG A N 1
ATOM 992 C CA . ARG A 1 138 ? 5.407 5.493 -14.580 1.00 95.50 138 ARG A CA 1
ATOM 993 C C . ARG A 1 138 ? 4.701 5.613 -15.935 1.00 95.50 138 ARG A C 1
ATOM 995 O O . ARG A 1 138 ? 3.489 5.792 -15.955 1.00 95.50 138 ARG A O 1
ATOM 1002 N N . LYS A 1 139 ? 5.438 5.557 -17.049 1.00 96.06 139 LYS A N 1
ATOM 1003 C CA . LYS A 1 139 ? 4.887 5.603 -18.413 1.00 96.06 139 LYS A CA 1
ATOM 1004 C C . LYS A 1 139 ? 4.566 4.216 -18.980 1.00 96.06 139 LYS A C 1
ATOM 1006 O O . LYS A 1 139 ? 4.035 4.136 -20.083 1.00 96.06 139 LYS A O 1
ATOM 1011 N N . THR A 1 140 ? 4.902 3.137 -18.275 1.00 96.88 140 THR A N 1
ATOM 1012 C CA . THR A 1 140 ? 4.542 1.772 -18.678 1.00 96.88 140 THR A CA 1
ATOM 1013 C C . THR A 1 140 ? 3.128 1.421 -18.193 1.00 96.88 140 THR A C 1
ATOM 1015 O O . THR A 1 140 ? 2.630 2.064 -17.262 1.00 96.88 140 THR A O 1
ATOM 1018 N N . PRO A 1 141 ? 2.476 0.390 -18.768 1.00 95.06 141 PRO A N 1
ATOM 1019 C CA . PRO A 1 141 ? 1.210 -0.127 -18.244 1.00 95.06 141 PRO A CA 1
ATOM 1020 C C . PRO A 1 141 ? 1.305 -0.510 -16.760 1.00 95.06 141 PRO A C 1
ATOM 1022 O O . PRO A 1 141 ? 0.526 -0.019 -15.949 1.00 95.06 141 PRO A O 1
ATOM 1025 N N . ALA A 1 142 ? 2.336 -1.270 -16.387 1.00 95.62 142 ALA A N 1
ATOM 1026 C CA . ALA A 1 142 ? 2.640 -1.655 -15.012 1.00 95.62 142 ALA A CA 1
ATOM 1027 C C . ALA A 1 142 ? 2.785 -0.448 -14.060 1.00 95.62 142 ALA A C 1
ATOM 1029 O O . ALA A 1 142 ? 2.220 -0.426 -12.965 1.00 95.62 142 ALA A O 1
ATOM 1030 N N . GLY A 1 143 ? 3.488 0.604 -14.490 1.00 94.50 143 GLY A N 1
ATOM 1031 C CA . GLY A 1 143 ? 3.617 1.833 -13.709 1.00 94.50 143 GLY A CA 1
ATOM 1032 C C . GLY A 1 143 ? 2.298 2.587 -13.549 1.00 94.50 143 GLY A C 1
ATOM 1033 O O . GLY A 1 143 ? 2.033 3.131 -12.476 1.00 94.50 143 GLY A O 1
ATOM 1034 N N . ALA A 1 144 ? 1.445 2.585 -14.575 1.00 92.50 144 ALA A N 1
ATOM 1035 C CA . ALA A 1 144 ? 0.103 3.152 -14.485 1.00 92.50 144 ALA A CA 1
ATOM 1036 C C . ALA A 1 144 ? -0.785 2.363 -13.507 1.00 92.50 144 ALA A C 1
ATOM 1038 O O . ALA A 1 144 ? -1.503 2.982 -12.717 1.00 92.50 144 ALA A O 1
ATOM 1039 N N . GLN A 1 145 ? -0.694 1.026 -13.493 1.00 90.62 145 GLN A N 1
ATOM 1040 C CA . GLN A 1 145 ? -1.416 0.183 -12.532 1.00 90.62 145 GLN A CA 1
ATOM 1041 C C . GLN A 1 145 ? -1.026 0.525 -11.090 1.00 90.62 145 GLN A C 1
ATOM 1043 O O . GLN A 1 145 ? -1.907 0.806 -10.274 1.00 90.62 145 GLN A O 1
ATOM 1048 N N . LEU A 1 146 ? 0.281 0.584 -10.801 1.00 90.50 146 LEU A N 1
ATOM 1049 C CA . LEU A 1 146 ? 0.793 0.862 -9.457 1.00 90.50 146 LEU A CA 1
ATOM 1050 C C . LEU A 1 146 ? 0.406 2.263 -8.955 1.00 90.50 146 LEU A C 1
ATOM 1052 O O . LEU A 1 146 ? 0.063 2.435 -7.789 1.00 90.50 146 LEU A O 1
ATOM 1056 N N . VAL A 1 147 ? 0.452 3.280 -9.821 1.00 86.81 147 VAL A N 1
ATOM 1057 C CA . VAL A 1 147 ? 0.167 4.672 -9.425 1.00 86.81 147 VAL A CA 1
ATOM 1058 C C . VAL A 1 147 ? -1.333 4.943 -9.283 1.00 86.81 147 VAL A C 1
ATOM 1060 O O . VAL A 1 147 ? -1.728 5.741 -8.435 1.00 86.81 147 VAL A O 1
ATOM 1063 N N . SER A 1 148 ? -2.175 4.303 -10.097 1.00 83.75 148 SER A N 1
ATOM 1064 C CA . SER A 1 148 ? -3.626 4.549 -10.115 1.00 83.75 148 SER A CA 1
ATOM 1065 C C . SER A 1 148 ? -4.403 3.866 -8.987 1.00 83.75 148 SER A C 1
ATOM 1067 O O . SER A 1 148 ? -5.607 4.090 -8.874 1.00 83.75 148 SER A O 1
ATOM 1069 N N . ARG A 1 149 ? -3.738 3.064 -8.143 1.00 78.75 149 ARG A N 1
ATOM 1070 C CA . ARG A 1 149 ? -4.381 2.224 -7.118 1.00 78.75 149 ARG A CA 1
ATOM 1071 C C . ARG A 1 149 ? -5.410 1.249 -7.704 1.00 78.75 149 ARG A C 1
ATOM 1073 O O . ARG A 1 149 ? -6.505 1.034 -7.174 1.00 78.75 149 ARG A O 1
ATOM 1080 N N . SER A 1 150 ? 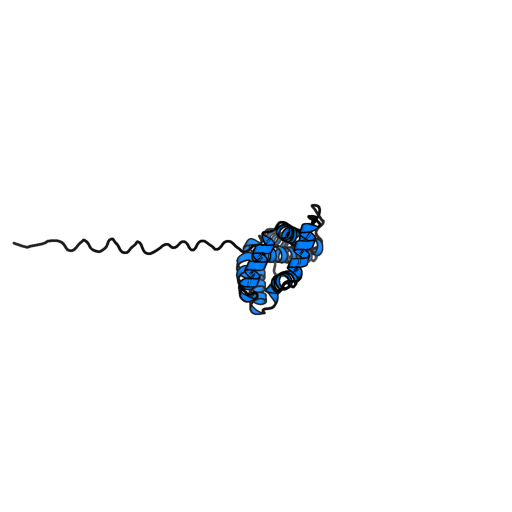-5.068 0.693 -8.859 1.00 78.69 150 SER A N 1
ATOM 1081 C CA . SER A 1 150 ? -5.917 -0.210 -9.640 1.00 78.69 150 SER A CA 1
ATOM 1082 C C . SER A 1 150 ? -6.240 -1.535 -8.938 1.00 78.69 150 SER A C 1
ATOM 1084 O O . SER A 1 150 ? -7.171 -2.220 -9.349 1.00 78.69 150 SER A O 1
ATOM 1086 N N . GLU A 1 151 ? -5.572 -1.879 -7.835 1.00 77.00 151 GLU A N 1
ATOM 1087 C CA . GLU A 1 151 ? -5.962 -2.983 -6.948 1.00 77.00 151 GLU A CA 1
ATOM 1088 C C . GLU A 1 151 ? -7.393 -2.834 -6.394 1.00 77.00 151 GLU A C 1
ATOM 1090 O O . GLU A 1 151 ? -8.031 -3.816 -6.010 1.00 77.00 151 GLU A O 1
ATOM 1095 N N . PHE A 1 152 ? -7.923 -1.606 -6.380 1.00 80.88 152 PHE A N 1
ATOM 1096 C CA . PHE A 1 152 ? -9.305 -1.306 -6.019 1.00 80.88 152 PHE A CA 1
ATOM 1097 C C . PHE A 1 152 ? -10.234 -1.197 -7.238 1.00 80.88 152 PHE A C 1
ATOM 1099 O O . PHE A 1 152 ? -11.405 -0.860 -7.068 1.00 80.88 152 PHE A O 1
ATOM 1106 N N . ALA A 1 153 ? -9.776 -1.450 -8.466 1.00 82.69 153 ALA A N 1
ATOM 1107 C CA . ALA A 1 153 ? -10.613 -1.322 -9.661 1.00 82.69 153 ALA A CA 1
ATOM 1108 C C . ALA A 1 153 ? -11.712 -2.398 -9.705 1.00 82.69 153 ALA A C 1
ATOM 1110 O O . ALA A 1 153 ? -12.869 -2.100 -10.023 1.00 82.69 153 ALA A O 1
ATOM 1111 N N . ASN A 1 154 ? -11.392 -3.631 -9.307 1.00 88.31 154 ASN A N 1
ATOM 1112 C CA . ASN A 1 154 ? -12.351 -4.728 -9.229 1.00 88.31 154 ASN A CA 1
ATOM 1113 C C . ASN A 1 154 ? -13.191 -4.682 -7.940 1.00 88.31 154 ASN A C 1
ATOM 1115 O O . ASN A 1 154 ? -12.676 -4.581 -6.824 1.00 88.31 154 ASN A O 1
ATOM 1119 N N . GLU A 1 155 ? -14.513 -4.811 -8.084 1.00 91.38 155 GLU A N 1
ATOM 1120 C CA . GLU A 1 155 ? -15.456 -4.811 -6.961 1.00 91.38 155 GLU A CA 1
ATOM 1121 C C . GLU A 1 155 ? -15.208 -5.945 -5.958 1.00 91.38 155 GLU A C 1
ATOM 1123 O O . GLU A 1 155 ? -15.313 -5.727 -4.750 1.00 91.38 155 GLU A O 1
ATOM 1128 N N . ARG A 1 156 ? -14.846 -7.142 -6.433 1.00 91.81 156 ARG A N 1
ATOM 1129 C CA . ARG A 1 156 ? -14.508 -8.290 -5.585 1.00 91.81 156 ARG A CA 1
ATOM 1130 C C . ARG A 1 156 ? -13.316 -7.966 -4.695 1.00 91.81 156 ARG A C 1
ATOM 1132 O O . ARG A 1 156 ? -13.396 -8.185 -3.490 1.00 91.81 156 ARG A O 1
ATOM 1139 N N . SER A 1 157 ? -12.252 -7.407 -5.266 1.00 92.44 157 SER A N 1
ATOM 1140 C CA . SER A 1 157 ? -11.045 -7.038 -4.522 1.00 92.44 157 SER A CA 1
ATOM 1141 C C . SER A 1 157 ? -11.338 -5.935 -3.506 1.00 92.44 157 SER A C 1
ATOM 1143 O O . SER A 1 157 ? -10.967 -6.078 -2.342 1.00 92.44 157 SER A O 1
ATOM 1145 N N . ARG A 1 158 ? -12.114 -4.903 -3.882 1.00 93.06 158 ARG A N 1
ATOM 1146 C CA . ARG A 1 158 ? -12.586 -3.879 -2.929 1.00 93.06 158 ARG A CA 1
ATOM 1147 C C . ARG A 1 158 ? -13.340 -4.492 -1.753 1.00 93.06 158 ARG A C 1
ATOM 1149 O O . ARG A 1 158 ? -13.015 -4.195 -0.607 1.00 93.06 158 ARG A O 1
ATOM 1156 N N . LYS A 1 159 ? -14.324 -5.357 -2.026 1.00 95.00 159 LYS A N 1
ATOM 1157 C CA . LYS A 1 159 ? -15.124 -6.020 -0.985 1.00 95.00 159 LYS A CA 1
ATOM 1158 C C . LYS A 1 159 ? -14.269 -6.914 -0.095 1.00 95.00 159 LYS A C 1
ATOM 1160 O O . LYS A 1 159 ? -14.457 -6.894 1.115 1.00 95.00 159 LYS A O 1
ATOM 1165 N N . ALA A 1 160 ? -13.324 -7.660 -0.663 1.00 95.56 160 ALA A N 1
ATOM 1166 C CA . ALA A 1 160 ? -12.425 -8.517 0.103 1.00 95.56 160 ALA A CA 1
ATOM 1167 C C . ALA A 1 160 ? -11.525 -7.696 1.040 1.00 95.56 160 ALA A C 1
ATOM 1169 O O . ALA A 1 160 ? -11.429 -8.007 2.228 1.00 95.56 160 ALA A O 1
ATOM 1170 N N . ILE A 1 161 ? -10.922 -6.613 0.538 1.00 95.38 161 ILE A N 1
ATOM 1171 C CA . ILE A 1 161 ? -10.093 -5.707 1.346 1.00 95.38 161 ILE A CA 1
ATOM 1172 C C . ILE A 1 161 ? -10.936 -5.060 2.452 1.00 95.38 161 ILE A C 1
ATOM 1174 O O . ILE A 1 161 ? -10.535 -5.066 3.615 1.00 95.38 161 ILE A O 1
ATOM 1178 N N . GLN A 1 162 ? -12.126 -4.554 2.117 1.00 95.19 162 GLN A N 1
ATOM 1179 C CA . GLN A 1 162 ? -13.039 -3.948 3.086 1.00 95.19 162 GLN A CA 1
ATOM 1180 C C . GLN A 1 162 ? -13.482 -4.947 4.160 1.00 95.19 162 GLN A C 1
ATOM 1182 O O . GLN A 1 162 ? -13.476 -4.608 5.340 1.00 95.19 162 GLN A O 1
ATOM 1187 N N . ALA A 1 163 ? -13.840 -6.174 3.776 1.00 96.81 163 ALA A N 1
ATOM 1188 C CA . ALA A 1 163 ? -14.232 -7.222 4.712 1.00 96.81 163 ALA A CA 1
ATOM 1189 C C . ALA A 1 163 ? -13.089 -7.554 5.675 1.00 96.81 163 ALA A C 1
ATOM 1191 O O . ALA A 1 163 ? -13.304 -7.617 6.884 1.00 96.81 163 ALA A O 1
ATOM 1192 N N . ARG A 1 164 ? -11.860 -7.677 5.158 1.00 97.81 164 ARG A N 1
ATOM 1193 C CA . ARG A 1 164 ? -10.683 -7.926 5.992 1.00 97.81 164 ARG A CA 1
ATOM 1194 C C . ARG A 1 164 ? -10.407 -6.773 6.957 1.00 97.81 164 ARG A C 1
ATOM 1196 O O . ARG A 1 164 ? -10.089 -7.008 8.119 1.00 97.81 164 ARG A O 1
ATOM 1203 N N . LEU A 1 165 ? -10.545 -5.530 6.502 1.00 96.62 165 LEU A N 1
ATOM 1204 C CA . LEU A 1 165 ? -10.424 -4.356 7.366 1.00 96.62 165 LEU A CA 1
ATOM 1205 C C . LEU A 1 165 ? -11.495 -4.344 8.457 1.00 96.62 165 LEU A C 1
ATOM 1207 O O . LEU A 1 165 ? -11.168 -4.134 9.621 1.00 96.62 165 LEU A O 1
ATOM 1211 N N . LEU A 1 166 ? -12.753 -4.612 8.106 1.00 96.81 166 LEU A N 1
ATOM 1212 C CA . LEU A 1 166 ? -13.851 -4.660 9.067 1.00 96.81 166 LEU A CA 1
ATOM 1213 C C . LEU A 1 166 ? -13.629 -5.748 10.120 1.00 96.81 166 LEU A C 1
ATOM 1215 O O . LEU A 1 166 ? -13.875 -5.504 11.297 1.00 96.81 166 LEU A O 1
ATOM 1219 N N . GLU A 1 167 ? -13.134 -6.917 9.723 1.00 97.75 167 GLU A N 1
ATOM 1220 C CA . GLU A 1 167 ? -12.782 -8.000 10.642 1.00 97.75 167 GLU A CA 1
ATOM 1221 C C . GLU A 1 167 ? -11.727 -7.542 11.661 1.00 97.75 167 GLU A C 1
ATOM 1223 O O . GLU A 1 167 ? -11.919 -7.698 12.868 1.00 97.75 167 GLU A O 1
ATOM 1228 N N . LEU A 1 168 ? -10.648 -6.902 11.192 1.00 97.38 168 LEU A N 1
ATOM 1229 C CA . LEU A 1 168 ? -9.588 -6.369 12.055 1.00 97.38 168 LEU A CA 1
ATOM 1230 C C . LEU A 1 168 ? -10.112 -5.288 13.009 1.00 97.38 168 LEU A C 1
ATOM 1232 O O . LEU A 1 168 ? -9.825 -5.323 14.206 1.00 97.38 168 LEU A O 1
ATOM 1236 N N . LEU A 1 169 ? -10.909 -4.347 12.499 1.00 96.62 169 LEU A N 1
ATOM 1237 C CA . LEU A 1 169 ? -11.503 -3.282 13.308 1.00 96.62 169 LEU A CA 1
ATOM 1238 C C . LEU A 1 169 ? -12.509 -3.832 14.324 1.00 96.62 169 LEU A C 1
ATOM 1240 O O . LEU A 1 169 ? -12.535 -3.372 15.463 1.00 96.62 169 LEU A O 1
ATOM 1244 N N . THR A 1 170 ? -13.287 -4.849 13.955 1.00 97.12 170 THR A N 1
ATOM 1245 C CA . THR A 1 170 ? -14.203 -5.551 14.866 1.00 97.12 170 THR A CA 1
ATOM 1246 C C . THR A 1 170 ? -13.431 -6.257 15.976 1.00 97.12 170 THR A C 1
ATOM 1248 O O . THR A 1 170 ? -13.802 -6.132 17.143 1.00 97.12 170 THR A O 1
ATOM 1251 N N . GLY A 1 171 ? -12.316 -6.919 15.649 1.00 96.56 171 GLY A N 1
ATOM 1252 C CA . GLY A 1 171 ? -11.404 -7.495 16.642 1.00 96.56 171 GLY A CA 1
ATOM 1253 C C . GLY A 1 171 ? -10.881 -6.456 17.641 1.00 96.56 171 GLY A C 1
ATOM 1254 O O . GLY A 1 171 ? -10.788 -6.737 18.834 1.00 96.56 171 GLY A O 1
ATOM 1255 N N . CYS A 1 172 ? -10.642 -5.228 17.178 1.00 96.44 172 CYS A N 1
ATOM 1256 C CA . CYS A 1 172 ? -10.280 -4.093 18.024 1.00 96.44 172 CYS A CA 1
ATOM 1257 C C . CYS A 1 172 ? -11.463 -3.365 18.679 1.00 96.44 172 CYS A C 1
ATOM 1259 O O . CYS A 1 172 ? -11.236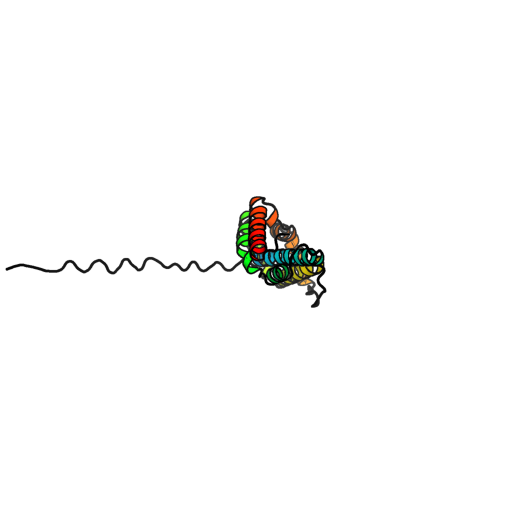 -2.413 19.421 1.00 96.44 172 CYS A O 1
ATOM 1261 N N . ARG A 1 173 ? -12.717 -3.764 18.423 1.00 94.19 173 ARG A N 1
ATOM 1262 C CA . ARG A 1 173 ? -13.929 -3.033 18.854 1.00 94.19 173 ARG A CA 1
ATOM 1263 C C . ARG A 1 173 ? -13.916 -1.560 18.417 1.00 94.19 173 ARG A C 1
ATOM 1265 O O . ARG A 1 173 ? -14.378 -0.680 19.135 1.00 94.19 173 ARG A O 1
ATOM 1272 N N . ALA A 1 174 ? -13.350 -1.310 17.242 1.00 89.94 174 ALA A N 1
ATOM 1273 C CA . ALA A 1 174 ? -13.135 0.006 16.655 1.00 89.94 174 ALA A CA 1
ATOM 1274 C C . ALA A 1 174 ? -14.055 0.263 15.452 1.00 89.94 174 ALA A C 1
ATOM 1276 O O . ALA A 1 174 ? -13.721 1.067 14.588 1.00 89.94 174 ALA A O 1
ATOM 1277 N N . VAL A 1 175 ? -15.184 -0.446 15.365 1.00 83.00 175 VAL A N 1
ATOM 1278 C CA . VAL A 1 175 ? -16.237 -0.137 14.390 1.00 83.00 175 VAL A CA 1
ATOM 1279 C C . VAL A 1 175 ? -16.980 1.098 14.920 1.00 83.00 175 VAL A C 1
ATOM 1281 O O . VAL A 1 175 ? -17.560 0.984 16.002 1.00 83.00 175 VAL A O 1
ATOM 1284 N N . PRO A 1 176 ? -16.886 2.263 14.250 1.00 63.19 176 PRO A N 1
ATOM 1285 C CA . PRO A 1 176 ? -17.513 3.502 14.713 1.00 63.19 176 PRO A CA 1
ATOM 1286 C C . PRO A 1 176 ? -19.041 3.459 14.686 1.00 63.19 176 PRO A C 1
ATOM 1288 O O . PRO A 1 176 ? -19.604 2.647 13.914 1.00 63.19 176 PRO A O 1
#

Sequence (176 aa):
MPHTTTLNALLATLLAASAATAAAATPTASATLLARSTLVGVQAAMREARAGNKIGVDAATCVQALQPAALVPVFETAVKDNWSAADVDAIEAFLATPAGRKYTERSVVQARLDAGEPLTAPMPEYTEDELAALNRFRKTPAGAQLVSRSEFANERSRKAIQARLLELLTGCRAVP

pLDDT: mean 87.28, std 15.67, range [39.53, 98.19]

Secondary structure (DSSP, 8-state):
---------SSSSS----------PPPPHHHHHHHHHHHHHHHHHHHHHHHTTSS-HHHHHHHHH--GGGTHHHHHHHHHHHS-HHHHHHHHHHHTSHHHHHHHHHHHHHHHHHTT----SPPPPPPHHHHHHHHHHTTSHHHHHHHHTGGGTSHHHHHHHHHHHHHHHHHTT---

Foldseek 3Di:
DDDDDDDPDDPDPPPPPDPPPPPPPDFFPLLLLVLLLVLLLVLLVLVVCVVVVVDDPQLNVLSVPDDSVLRSVLSSVLCPVQDDPVLSVLLSVLCPDPLNVLVSQQSNQVSNVVSVHDRPDDRDDDDPVSVVSLVVSCPDPSVVCSVVVRSCVDPVSVVSSVVSVVVSSVVSVSPD